Protein AF-A0AA38LFW1-F1 (afdb_monomer)

Foldseek 3Di:
DDPQFDPDADDPGPDPDDDDPDDDPPDDDDDDHDDDDDPPPDDPPPPPDDDDDDDDDD

Solvent-accessible surface area (backbone atoms only — not comparable to full-atom values): 4665 Å² total; per-residue (Å²): 126,60,93,89,41,58,90,76,69,62,89,94,42,73,52,91,78,82,88,72,97,72,84,57,96,84,66,81,84,89,85,88,82,77,85,76,82,74,88,78,84,80,59,99,83,65,74,89,72,83,79,87,86,86,83,88,87,131

Secondary structure (DSSP, 8-state):
--TTS-SS--SS-S-S----S---TT---------PPPS--S-TTSGGG---------

Radius of gyration: 15.65 Å; Cα contacts (8 Å, |Δi|>4): 15; chains: 1;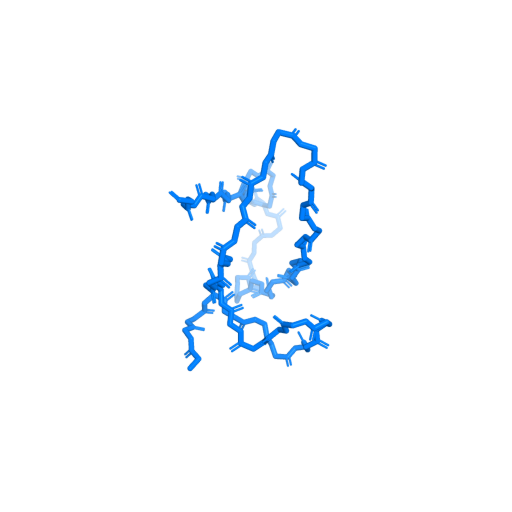 bounding box: 32×27×39 Å

pLDDT: mean 84.58, std 16.63, range [47.06, 97.44]

InterPro domains:
  IPR037364 Protein transport protein Sec23 [PTHR11141] (1-58)

Organism: Taxus chinensis (NCBI:txid29808)

Structure (mmCIF, N/CA/C/O backbone):
data_AF-A0AA38LFW1-F1
#
_entry.id   AF-A0AA38LFW1-F1
#
loop_
_atom_site.group_PDB
_atom_site.id
_atom_site.type_symbol
_atom_site.label_atom_id
_atom_site.label_alt_id
_atom_site.label_comp_id
_atom_site.label_asym_id
_atom_site.label_entity_id
_atom_site.label_seq_id
_atom_site.pdbx_PDB_ins_code
_atom_site.Cartn_x
_atom_site.Cartn_y
_atom_site.Cartn_z
_atom_site.occupancy
_atom_site.B_iso_or_equiv
_atom_site.auth_seq_id
_atom_site.auth_comp_id
_atom_site.auth_asym_id
_atom_site.auth_atom_id
_atom_site.pdbx_PDB_model_num
ATOM 1 N N . LYS A 1 1 ? 0.156 -11.687 8.518 1.00 68.75 1 LYS A N 1
ATOM 2 C CA . LYS A 1 1 ? -0.609 -10.433 8.356 1.00 68.75 1 LYS A CA 1
ATOM 3 C C . LYS A 1 1 ? -0.338 -9.548 9.574 1.00 68.75 1 LYS A C 1
ATOM 5 O O . LYS A 1 1 ? -0.500 -10.043 10.680 1.00 68.75 1 LYS A O 1
ATOM 10 N N . GLY A 1 2 ? 0.169 -8.325 9.390 1.00 83.31 2 GLY A N 1
ATOM 11 C CA . GLY A 1 2 ? 0.402 -7.380 10.496 1.00 83.31 2 GLY A CA 1
ATOM 12 C C . GLY A 1 2 ? -0.884 -6.665 10.926 1.00 83.31 2 GLY A C 1
ATOM 13 O O . GLY A 1 2 ? -1.861 -6.685 10.182 1.00 83.31 2 GLY A O 1
ATOM 14 N N . GLN A 1 3 ? -0.873 -6.012 12.094 1.00 86.75 3 GLN A N 1
ATOM 15 C CA . GLN A 1 3 ? -2.042 -5.307 12.658 1.00 86.75 3 GLN A CA 1
ATOM 16 C C . GLN A 1 3 ? -2.632 -4.241 11.720 1.00 86.75 3 GLN A C 1
ATOM 18 O O . GLN A 1 3 ? -3.832 -4.009 11.738 1.00 86.75 3 GLN A O 1
ATOM 23 N N . ALA A 1 4 ? -1.802 -3.622 10.877 1.00 91.19 4 ALA A N 1
ATOM 24 C CA . ALA A 1 4 ? -2.221 -2.571 9.949 1.00 91.19 4 ALA A CA 1
ATOM 25 C C . ALA A 1 4 ? -2.820 -3.091 8.626 1.00 91.19 4 ALA A C 1
ATOM 27 O O . ALA A 1 4 ? -3.134 -2.302 7.740 1.00 91.19 4 ALA A O 1
ATOM 28 N N . CYS A 1 5 ? -2.941 -4.406 8.442 1.00 94.56 5 CYS A N 1
ATOM 29 C CA . CYS A 1 5 ? -3.497 -4.962 7.216 1.00 94.56 5 CYS A CA 1
ATOM 30 C C . CYS A 1 5 ? -5.016 -5.158 7.359 1.00 94.56 5 CYS A C 1
ATOM 32 O O . CYS A 1 5 ? -5.471 -5.791 8.310 1.00 94.56 5 CYS A O 1
ATOM 34 N N . ALA A 1 6 ? -5.797 -4.648 6.407 1.00 94.19 6 ALA A N 1
ATOM 35 C CA . ALA A 1 6 ? -7.254 -4.784 6.403 1.00 94.19 6 ALA A CA 1
ATOM 36 C C . ALA A 1 6 ? -7.704 -6.230 6.128 1.00 94.19 6 ALA A C 1
ATOM 38 O O . ALA A 1 6 ? -6.987 -7.016 5.500 1.00 94.19 6 ALA A O 1
ATOM 39 N N . ASP A 1 7 ? -8.875 -6.618 6.637 1.00 92.56 7 ASP A N 1
ATOM 40 C CA . ASP A 1 7 ? -9.511 -7.901 6.289 1.00 92.56 7 ASP A CA 1
ATOM 41 C C . ASP A 1 7 ? -10.058 -7.885 4.859 1.00 92.56 7 ASP A C 1
ATOM 43 O O . ASP A 1 7 ? -9.936 -8.874 4.136 1.00 92.56 7 ASP A O 1
ATOM 47 N N . THR A 1 8 ? -10.574 -6.737 4.418 1.00 94.56 8 THR A N 1
ATOM 48 C CA . THR A 1 8 ? -10.976 -6.515 3.028 1.00 94.56 8 THR A CA 1
ATOM 49 C C . THR A 1 8 ? -9.742 -6.391 2.133 1.00 94.56 8 THR A C 1
ATOM 51 O O . THR A 1 8 ? -8.914 -5.496 2.306 1.00 94.56 8 THR A O 1
ATOM 54 N N . VAL A 1 9 ? -9.619 -7.281 1.146 1.00 95.88 9 VAL A N 1
ATOM 55 C CA . VAL A 1 9 ? -8.493 -7.304 0.199 1.00 95.88 9 VAL A CA 1
ATOM 56 C C . VAL A 1 9 ? -8.878 -6.585 -1.095 1.00 95.88 9 VAL A C 1
ATOM 58 O O . VAL A 1 9 ? -9.839 -6.966 -1.758 1.00 95.88 9 VAL A O 1
ATOM 61 N N . ILE A 1 10 ? -8.092 -5.576 -1.482 1.00 96.75 10 ILE A N 1
ATOM 62 C CA . ILE A 1 10 ? -8.220 -4.854 -2.758 1.00 96.75 10 ILE A CA 1
ATOM 63 C C . ILE A 1 10 ? -6.894 -4.970 -3.520 1.00 96.75 10 ILE A C 1
ATOM 65 O O . ILE A 1 10 ? -5.834 -4.662 -2.975 1.00 96.75 10 ILE A O 1
ATOM 69 N N . GLY A 1 11 ? -6.941 -5.407 -4.784 1.00 96.69 11 GLY A N 1
ATOM 70 C CA . GLY A 1 11 ? -5.754 -5.539 -5.639 1.00 96.69 11 GLY A CA 1
ATOM 71 C C . GLY A 1 11 ? -4.700 -6.496 -5.066 1.00 96.69 11 GLY A C 1
ATOM 72 O O . GLY A 1 11 ? -5.026 -7.595 -4.620 1.00 96.69 11 GLY A O 1
ATOM 73 N N . GLN A 1 12 ? -3.429 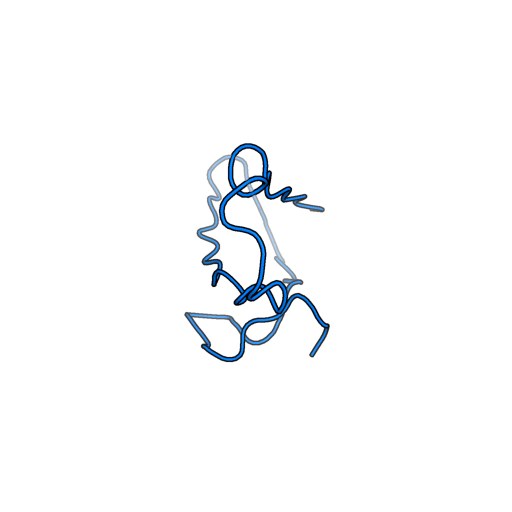-6.076 -5.068 1.00 96.25 12 GLN A N 1
ATOM 74 C CA . GLN A 1 12 ? -2.316 -6.802 -4.435 1.00 96.25 12 GLN A CA 1
ATOM 75 C C . GLN A 1 12 ? -2.318 -6.585 -2.908 1.00 96.25 12 GLN A C 1
ATOM 77 O O . GLN A 1 12 ? -1.388 -6.007 -2.360 1.00 96.25 12 GLN A O 1
ATOM 82 N N . GLY A 1 13 ? -3.397 -6.973 -2.225 1.00 95.62 13 GLY A N 1
ATOM 83 C CA . GLY A 1 13 ? -3.588 -6.727 -0.791 1.00 95.62 13 GLY A CA 1
ATOM 84 C C . GLY A 1 13 ? -3.036 -7.830 0.122 1.00 95.62 13 GLY A C 1
ATOM 85 O O . GLY A 1 13 ? -2.102 -8.548 -0.224 1.00 95.62 13 GLY A O 1
ATOM 86 N N . ASN A 1 14 ? -3.615 -7.952 1.324 1.00 94.75 14 ASN A N 1
ATOM 87 C CA . ASN A 1 14 ? -3.157 -8.850 2.403 1.00 94.75 14 ASN A CA 1
ATOM 88 C C . ASN A 1 14 ? -1.690 -8.620 2.851 1.00 94.75 14 ASN A C 1
ATOM 90 O O . ASN A 1 14 ? -1.059 -9.465 3.489 1.00 94.75 14 ASN A O 1
ATOM 94 N N . THR A 1 15 ? -1.146 -7.450 2.525 1.00 96.06 15 THR A N 1
ATOM 95 C CA . THR A 1 15 ? 0.179 -6.977 2.920 1.00 96.06 15 THR A CA 1
ATOM 96 C C . THR A 1 15 ? 0.144 -5.460 3.105 1.00 96.06 15 THR A C 1
ATOM 98 O O . THR A 1 15 ? -0.753 -4.786 2.601 1.00 96.06 15 THR A O 1
ATOM 101 N N . THR A 1 16 ? 1.113 -4.931 3.844 1.00 95.88 16 THR A N 1
ATOM 102 C CA . THR A 1 16 ? 1.416 -3.491 3.945 1.00 95.88 16 THR A CA 1
ATOM 103 C C . THR A 1 16 ? 2.814 -3.184 3.399 1.00 95.88 16 THR A C 1
ATOM 105 O O . THR A 1 16 ? 3.362 -2.110 3.631 1.00 95.88 16 THR A O 1
ATOM 108 N N . SER A 1 17 ? 3.432 -4.155 2.725 1.00 96.19 17 SER A N 1
ATOM 109 C CA . SER A 1 17 ? 4.777 -4.061 2.166 1.00 96.19 17 SER A CA 1
ATOM 110 C C . SER A 1 17 ? 4.810 -4.743 0.805 1.00 96.19 17 SER A C 1
ATOM 112 O O . SER A 1 17 ? 4.394 -5.897 0.668 1.00 96.19 17 SER A O 1
ATOM 114 N N . TRP A 1 18 ? 5.330 -4.028 -0.190 1.00 95.94 18 TRP A N 1
ATOM 115 C CA . TRP A 1 18 ? 5.425 -4.484 -1.573 1.00 95.94 18 TRP A CA 1
ATOM 116 C C . TRP A 1 18 ? 6.861 -4.381 -2.057 1.00 95.94 18 TRP A C 1
ATOM 118 O O . TRP A 1 18 ? 7.565 -3.421 -1.751 1.00 95.94 18 TRP A O 1
ATOM 128 N N . LYS A 1 19 ? 7.288 -5.370 -2.842 1.00 96.06 19 LYS A N 1
ATOM 129 C CA . LYS A 1 19 ? 8.561 -5.320 -3.554 1.00 96.06 19 LYS A CA 1
ATOM 130 C C . LYS A 1 19 ? 8.306 -4.842 -4.975 1.00 96.06 19 LYS A C 1
ATOM 132 O O . LYS A 1 19 ? 7.602 -5.510 -5.727 1.00 96.06 19 LYS A O 1
ATOM 137 N N . MET A 1 20 ? 8.942 -3.738 -5.348 1.00 95.00 20 MET A N 1
ATOM 138 C CA . MET A 1 20 ? 8.935 -3.230 -6.716 1.00 95.00 20 MET A CA 1
ATOM 139 C C . MET A 1 20 ? 10.312 -3.477 -7.333 1.00 95.00 20 MET A C 1
ATOM 141 O O . MET A 1 20 ? 11.318 -2.997 -6.820 1.00 95.00 20 MET A O 1
ATOM 145 N N . CYS A 1 21 ? 10.377 -4.273 -8.404 1.00 93.44 21 CYS A N 1
ATOM 146 C CA . CYS A 1 21 ? 11.649 -4.615 -9.061 1.00 93.44 21 CYS A CA 1
ATOM 147 C C . CYS A 1 21 ? 12.248 -3.442 -9.855 1.00 93.44 21 CYS A C 1
ATOM 149 O O . CYS A 1 21 ? 13.440 -3.448 -10.144 1.00 93.44 21 CYS A O 1
ATOM 151 N N . GLY A 1 22 ? 11.426 -2.451 -10.195 1.00 94.81 22 GLY A N 1
ATOM 152 C CA . GLY A 1 22 ? 11.829 -1.201 -10.820 1.00 94.81 22 GLY A CA 1
ATOM 153 C C . GLY A 1 22 ? 10.785 -0.130 -10.532 1.00 94.81 22 GLY A C 1
ATOM 154 O O . GLY A 1 22 ? 9.587 -0.411 -10.550 1.00 94.81 22 GLY A O 1
ATOM 155 N N . LEU A 1 23 ? 11.256 1.075 -10.234 1.00 95.44 23 LEU A N 1
ATOM 156 C CA . LEU A 1 23 ? 10.453 2.276 -10.046 1.00 95.44 23 LEU A CA 1
ATOM 157 C C . LEU A 1 23 ? 11.149 3.410 -10.790 1.00 95.44 23 LEU A C 1
ATOM 159 O O . LEU A 1 23 ? 12.377 3.510 -10.768 1.00 95.44 23 LEU A O 1
ATOM 163 N N . ASP A 1 24 ? 10.367 4.263 -11.432 1.00 95.88 24 ASP A N 1
ATOM 164 C CA . ASP A 1 24 ? 10.847 5.493 -12.048 1.00 95.88 24 ASP A CA 1
ATOM 165 C C . ASP A 1 24 ? 10.014 6.695 -11.579 1.00 95.88 24 ASP A C 1
ATOM 167 O O . ASP A 1 24 ? 9.050 6.562 -10.825 1.00 95.88 24 ASP A O 1
ATOM 171 N N . LYS A 1 25 ? 10.376 7.892 -12.047 1.00 96.06 25 LYS A N 1
ATOM 172 C CA . LYS A 1 25 ? 9.683 9.142 -11.695 1.00 96.06 25 LYS A CA 1
ATOM 173 C C . LYS A 1 25 ? 8.229 9.227 -12.182 1.00 96.06 25 LYS A C 1
ATOM 175 O O . LYS A 1 25 ? 7.515 10.129 -11.760 1.00 96.06 25 LYS A O 1
ATOM 180 N N . ASN A 1 26 ? 7.815 8.348 -13.094 1.00 97.44 26 ASN A N 1
ATOM 181 C CA . ASN A 1 26 ? 6.458 8.312 -13.636 1.00 97.44 26 ASN A CA 1
ATOM 182 C C . ASN A 1 26 ? 5.601 7.246 -12.938 1.00 97.44 26 ASN A C 1
ATOM 184 O O . ASN A 1 26 ? 4.398 7.157 -13.188 1.00 97.44 26 ASN A O 1
ATOM 188 N N . THR A 1 27 ? 6.201 6.435 -12.065 1.00 96.12 27 THR A N 1
ATOM 189 C CA . THR A 1 27 ? 5.496 5.374 -11.362 1.00 96.12 27 THR A CA 1
ATOM 190 C C . THR A 1 27 ? 4.638 5.966 -10.247 1.00 96.12 27 THR A C 1
ATOM 192 O O . THR A 1 27 ? 5.138 6.626 -9.341 1.00 96.12 27 THR A O 1
ATOM 195 N N . SER A 1 28 ? 3.332 5.706 -10.302 1.00 96.06 28 SER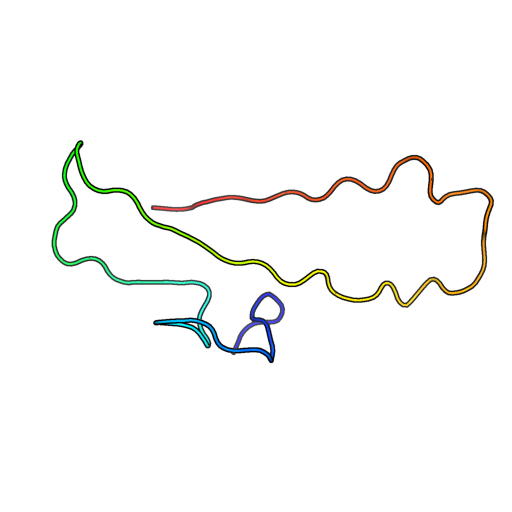 A N 1
ATOM 196 C CA . SER A 1 28 ? 2.364 6.096 -9.273 1.00 96.06 28 SER A CA 1
ATOM 197 C C . SER A 1 28 ? 1.675 4.855 -8.719 1.00 96.06 28 SER A C 1
ATOM 199 O O . SER A 1 28 ? 1.288 3.967 -9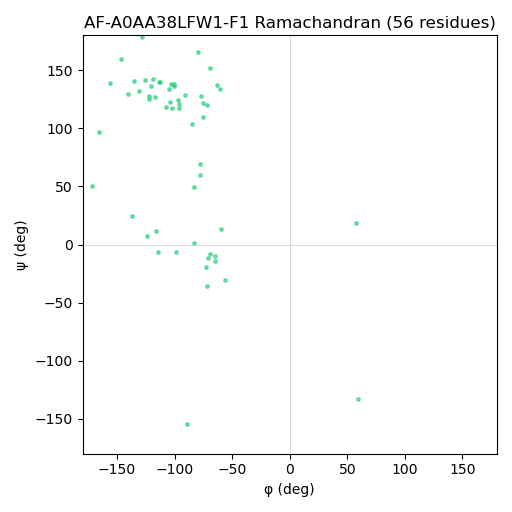.478 1.00 96.06 28 SER A O 1
ATOM 201 N N . LEU A 1 29 ? 1.514 4.796 -7.398 1.00 95.69 29 LEU A N 1
ATOM 202 C CA . LEU A 1 29 ? 0.846 3.695 -6.708 1.00 95.69 29 LEU A CA 1
ATOM 203 C C . LEU A 1 29 ? -0.461 4.187 -6.089 1.00 95.69 29 LEU A C 1
ATOM 205 O O . LEU A 1 29 ? -0.517 5.270 -5.510 1.00 95.69 29 LEU A O 1
ATOM 209 N N . THR A 1 30 ? -1.505 3.367 -6.176 1.00 96.81 30 THR A N 1
ATOM 210 C CA . THR A 1 30 ? -2.777 3.599 -5.486 1.00 96.81 30 THR A CA 1
ATOM 211 C C . THR A 1 30 ? -2.862 2.669 -4.285 1.00 96.81 30 THR A C 1
ATOM 213 O O . THR A 1 30 ? -2.782 1.452 -4.439 1.00 96.81 30 THR A O 1
ATOM 216 N N . VAL A 1 31 ? -3.031 3.241 -3.091 1.00 96.50 31 VAL A N 1
ATOM 217 C CA . VAL A 1 31 ? -3.141 2.496 -1.830 1.00 96.50 31 VAL A CA 1
ATOM 218 C C . VAL A 1 31 ? -4.515 2.754 -1.224 1.00 96.50 31 VAL A C 1
ATOM 220 O O . VAL A 1 31 ? -4.920 3.905 -1.070 1.00 96.50 31 VAL A O 1
ATOM 223 N N . PHE A 1 32 ? -5.231 1.677 -0.903 1.00 96.75 32 PHE A N 1
ATOM 224 C CA . PHE A 1 32 ? -6.551 1.727 -0.279 1.00 96.75 32 PHE A CA 1
ATOM 225 C C . PHE A 1 32 ? -6.426 1.464 1.220 1.00 96.75 32 PHE A C 1
ATOM 227 O O . PHE A 1 32 ? -5.712 0.551 1.633 1.00 96.75 32 PHE A O 1
ATOM 234 N N . PHE A 1 33 ? -7.144 2.250 2.018 1.00 94.81 33 PHE A N 1
ATOM 235 C CA . PHE A 1 33 ? -7.193 2.123 3.471 1.00 94.81 33 PHE A CA 1
ATOM 236 C C . PHE A 1 33 ? -8.625 1.831 3.901 1.00 94.81 33 PHE A C 1
ATOM 238 O O . PHE A 1 33 ? -9.566 2.391 3.341 1.00 94.81 33 PHE A O 1
ATOM 245 N N . ASP A 1 34 ? -8.765 0.976 4.907 1.00 92.12 34 ASP A N 1
ATOM 246 C CA . ASP A 1 34 ? -10.024 0.756 5.607 1.00 92.12 34 ASP A CA 1
ATOM 247 C C . ASP A 1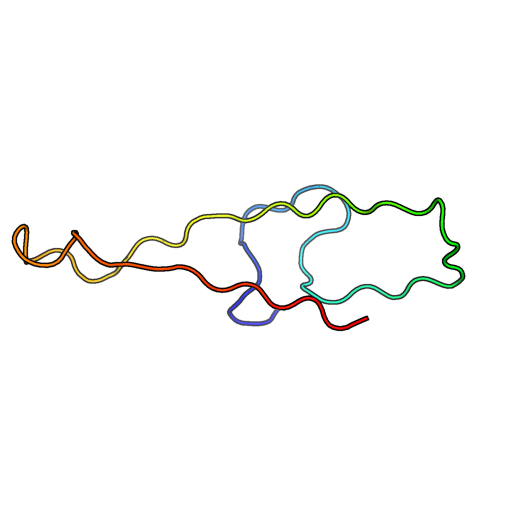 34 ? -9.968 1.481 6.957 1.00 92.12 34 ASP A C 1
ATOM 249 O O . ASP A 1 34 ? -8.927 1.478 7.625 1.00 92.12 34 ASP A O 1
ATOM 253 N N . ILE A 1 35 ? -11.062 2.134 7.348 1.00 88.81 35 ILE A N 1
ATOM 254 C CA . ILE 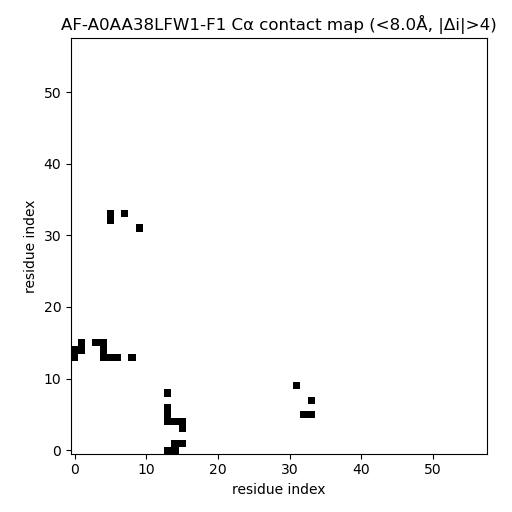A 1 35 ? -11.132 2.839 8.629 1.00 88.81 35 ILE A CA 1
ATOM 255 C C . ILE A 1 35 ? -11.525 1.824 9.693 1.00 88.81 35 ILE A C 1
ATOM 257 O O . ILE A 1 35 ? -12.687 1.436 9.805 1.00 88.81 35 ILE A O 1
ATOM 261 N N . ALA A 1 36 ? -10.545 1.407 10.494 1.00 85.56 36 ALA A N 1
ATOM 262 C CA . ALA A 1 36 ? -10.802 0.501 11.601 1.00 85.56 36 ALA A CA 1
ATOM 263 C C . ALA A 1 36 ? -11.784 1.144 12.605 1.00 85.56 36 ALA A C 1
ATOM 265 O O . ALA A 1 36 ? -11.607 2.311 12.979 1.00 85.56 36 ALA A O 1
ATOM 266 N N . PRO A 1 37 ? -12.812 0.409 13.064 1.00 76.31 37 PRO A N 1
ATOM 267 C CA . PRO A 1 37 ? -13.750 0.922 14.050 1.00 76.31 37 PRO A CA 1
ATOM 268 C C . PRO A 1 37 ? -13.026 1.228 15.366 1.00 76.31 37 PRO A C 1
ATOM 270 O O . PRO A 1 37 ? -12.194 0.452 15.835 1.00 76.31 37 PRO A O 1
ATOM 273 N N . SER A 1 38 ? -13.346 2.364 15.988 1.00 68.81 38 SER A N 1
ATOM 274 C CA . SER A 1 38 ? -12.810 2.692 17.310 1.00 68.81 38 SER A CA 1
ATOM 275 C C . SER A 1 38 ? -13.562 1.887 18.373 1.00 68.81 38 SER A C 1
ATOM 277 O O . SER A 1 38 ? -14.784 2.004 18.465 1.00 68.81 38 SER A O 1
ATOM 279 N N . GLU A 1 39 ? -12.861 1.161 19.248 1.00 60.69 39 GLU A N 1
ATOM 280 C CA . GLU A 1 39 ? -13.493 0.522 20.418 1.00 60.69 39 GLU A CA 1
ATOM 281 C C . GLU A 1 39 ? -14.055 1.538 21.435 1.00 60.69 39 GLU A C 1
ATOM 283 O O . GLU A 1 39 ? -14.795 1.171 22.348 1.00 60.69 39 GLU A O 1
ATOM 288 N N . ARG A 1 40 ? -13.757 2.840 21.285 1.00 56.72 40 ARG A N 1
ATOM 289 C CA . ARG A 1 40 ? -14.216 3.908 22.185 1.00 56.72 40 ARG A CA 1
ATOM 290 C C . ARG A 1 40 ? -15.672 4.288 21.899 1.00 56.72 40 ARG A C 1
ATOM 292 O O . ARG A 1 40 ? -15.987 5.386 21.450 1.00 56.72 40 ARG A O 1
ATOM 299 N N . SER A 1 41 ? -16.571 3.374 22.225 1.00 50.31 41 SER A N 1
ATOM 300 C CA . SER A 1 41 ? -18.020 3.562 22.181 1.00 50.31 41 SER A CA 1
ATOM 301 C C . SER A 1 41 ? -18.552 4.255 23.446 1.00 50.31 41 SER A C 1
ATOM 303 O O . SER A 1 41 ? -19.471 3.724 24.046 1.00 50.31 41 SER A O 1
ATOM 305 N N . SER A 1 42 ? -18.000 5.385 23.923 1.00 47.12 42 SER A N 1
ATOM 306 C CA . SER A 1 42 ? -18.628 6.110 25.060 1.00 47.12 42 SER A CA 1
ATOM 307 C C . SER A 1 42 ? -18.035 7.489 25.407 1.00 47.12 42 SER A C 1
ATOM 309 O O . SER A 1 42 ? -17.738 7.754 26.571 1.00 47.12 42 SER A O 1
ATOM 311 N N . SER A 1 43 ? -17.854 8.409 24.461 1.00 47.06 43 SER A N 1
ATOM 312 C CA . SER A 1 43 ? -17.882 9.841 24.819 1.00 47.06 43 SER A CA 1
ATOM 313 C C . SER A 1 43 ? -18.008 10.716 23.581 1.00 47.06 43 SER A C 1
ATOM 315 O O . SER A 1 43 ? -17.037 11.112 22.938 1.00 47.06 43 SER A O 1
ATOM 317 N N . THR A 1 44 ? -19.242 11.110 23.299 1.00 49.44 44 THR A N 1
ATOM 318 C CA . THR A 1 44 ? -19.655 12.129 22.322 1.00 49.44 44 THR A CA 1
ATOM 319 C C . THR A 1 44 ? -19.079 13.536 22.587 1.00 49.44 44 THR A C 1
ATOM 321 O O . THR A 1 44 ? -19.511 14.500 21.968 1.00 49.44 44 THR A O 1
ATOM 324 N N . LEU A 1 45 ? -18.074 13.670 23.463 1.00 49.12 45 LEU A N 1
ATOM 325 C CA . LEU A 1 45 ? -17.422 14.928 23.845 1.00 49.12 45 LEU A CA 1
ATOM 326 C 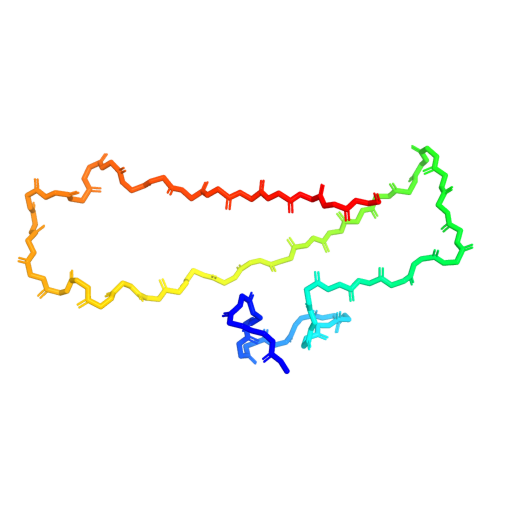C . LEU A 1 45 ? -15.936 15.017 23.426 1.00 49.12 45 LEU A C 1
ATOM 328 O O . LEU A 1 45 ? -15.346 16.082 23.564 1.00 49.12 45 LEU A O 1
ATOM 332 N N . GLN A 1 46 ? -15.317 13.947 22.895 1.00 50.84 46 GLN A N 1
ATOM 333 C CA . GLN A 1 46 ? -13.891 13.938 22.483 1.00 50.84 46 GLN A CA 1
ATOM 334 C C . GLN A 1 46 ? -13.638 13.540 21.017 1.00 50.84 46 GLN A C 1
ATOM 336 O O . GLN A 1 46 ? -12.490 13.407 20.596 1.00 50.84 46 GLN A O 1
ATOM 341 N N . ALA A 1 47 ? -14.686 13.379 20.205 1.00 54.91 47 ALA A N 1
ATOM 342 C CA . ALA A 1 47 ? -14.549 13.010 18.791 1.00 54.91 47 ALA A CA 1
ATOM 343 C C . ALA A 1 47 ? -13.933 14.117 17.903 1.00 5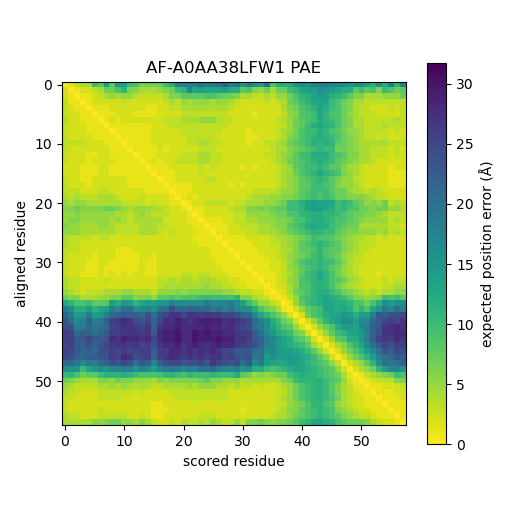4.91 47 ALA A C 1
ATOM 345 O O . ALA A 1 47 ? -13.606 13.860 16.751 1.00 54.91 47 ALA A O 1
ATOM 346 N N . GLY A 1 48 ? -13.746 15.335 18.424 1.00 55.69 48 GLY A N 1
ATOM 347 C CA . GLY A 1 48 ? -13.339 16.502 17.634 1.00 55.69 48 GLY A CA 1
ATOM 348 C C . GLY A 1 48 ? -11.895 16.516 17.116 1.00 55.69 48 GLY A C 1
ATOM 349 O O . GLY A 1 48 ? -11.598 17.358 16.283 1.00 55.69 48 GLY A O 1
ATOM 350 N N . ASN A 1 49 ? -11.007 15.618 17.573 1.00 63.75 49 ASN A N 1
ATOM 351 C CA . ASN A 1 49 ? -9.561 15.701 17.294 1.00 63.75 49 ASN A CA 1
ATOM 352 C C . ASN A 1 49 ? -8.883 14.361 16.929 1.00 63.75 49 ASN A C 1
ATOM 354 O O . ASN A 1 49 ? -7.679 14.208 17.131 1.00 63.75 49 ASN A O 1
ATOM 358 N N . GLN A 1 50 ? -9.606 13.364 16.405 1.00 73.81 50 GLN A N 1
ATOM 359 C CA . GLN A 1 50 ? -8.938 12.141 15.932 1.00 73.81 50 GLN 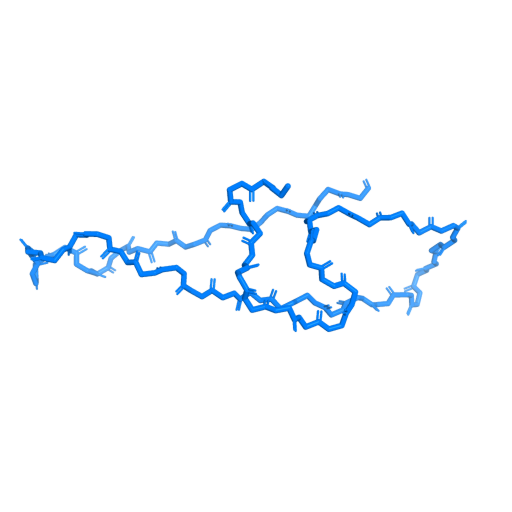A CA 1
ATOM 360 C C . GLN A 1 50 ? -8.234 12.395 14.592 1.00 73.81 50 GLN A C 1
ATOM 362 O O . GLN A 1 50 ? -8.879 12.586 13.566 1.00 73.81 50 GLN A O 1
ATOM 367 N N . GLN A 1 51 ? -6.900 12.406 14.619 1.00 82.94 51 GLN A N 1
ATOM 368 C CA . GLN A 1 51 ? -6.049 12.487 13.434 1.00 82.94 51 GLN A CA 1
ATOM 369 C C . GLN A 1 51 ? -5.517 11.096 13.078 1.00 82.94 51 GLN A C 1
ATOM 371 O O . GLN A 1 51 ? -5.094 10.345 13.957 1.00 82.94 51 GLN A O 1
ATOM 376 N N . PHE A 1 52 ? -5.512 10.774 11.785 1.00 85.62 52 PHE A N 1
ATOM 377 C CA . PHE A 1 52 ? -4.921 9.549 11.252 1.00 85.62 52 PHE A CA 1
ATOM 378 C C . PHE A 1 52 ? -3.598 9.888 10.567 1.00 85.62 52 PHE A C 1
ATOM 380 O O . PHE A 1 52 ? -3.524 10.837 9.788 1.00 85.62 52 PHE A O 1
ATOM 387 N N . PHE A 1 53 ? -2.558 9.109 10.854 1.00 91.38 53 PHE A N 1
ATOM 388 C CA . PHE A 1 53 ? -1.220 9.306 10.302 1.00 91.38 53 PHE A CA 1
ATOM 389 C C . PHE A 1 53 ? -0.852 8.138 9.392 1.00 91.38 53 PHE A C 1
ATOM 391 O O . PHE A 1 53 ? -1.135 6.983 9.708 1.00 91.38 53 PHE A O 1
ATOM 398 N N . ILE A 1 54 ? -0.206 8.445 8.268 1.00 93.81 54 ILE A N 1
ATOM 399 C CA . ILE A 1 54 ? 0.244 7.465 7.277 1.00 93.81 54 ILE A CA 1
ATOM 400 C C . ILE A 1 54 ? 1.707 7.770 6.960 1.00 93.81 54 ILE A C 1
ATOM 402 O O . ILE A 1 54 ? 2.056 8.919 6.694 1.00 93.81 54 ILE A O 1
ATOM 406 N N . GLN A 1 55 ? 2.553 6.740 6.968 1.00 96.31 55 GLN A N 1
ATOM 407 C CA . GLN A 1 55 ? 3.945 6.830 6.539 1.00 96.31 55 GLN A CA 1
ATOM 408 C C . GLN A 1 55 ? 4.192 5.831 5.412 1.00 96.31 55 GLN A C 1
ATOM 410 O O . GLN A 1 55 ? 3.969 4.632 5.576 1.00 96.31 55 GLN A O 1
ATOM 415 N N . PHE A 1 56 ? 4.702 6.325 4.286 1.00 95.56 56 PHE A N 1
ATOM 416 C CA . PHE A 1 56 ? 5.224 5.484 3.216 1.00 95.56 56 PHE A CA 1
ATOM 417 C C . PHE A 1 56 ? 6.736 5.357 3.385 1.00 95.56 56 PHE A C 1
ATOM 419 O O . PHE A 1 56 ? 7.453 6.352 3.323 1.00 95.56 56 PHE A O 1
ATOM 426 N N . GLN A 1 57 ? 7.213 4.133 3.604 1.00 95.31 57 GLN A N 1
ATOM 427 C CA . GLN A 1 57 ? 8.634 3.810 3.534 1.00 95.31 57 GLN A CA 1
ATOM 428 C C . GLN A 1 57 ? 8.882 3.108 2.203 1.00 95.31 57 GLN A C 1
ATOM 430 O O . GLN A 1 57 ? 8.307 2.047 1.956 1.00 95.31 57 GLN A O 1
ATOM 435 N N . THR A 1 58 ? 9.701 3.732 1.358 1.00 90.88 58 THR A N 1
ATOM 436 C CA . THR A 1 58 ? 10.100 3.203 0.045 1.00 90.88 58 THR A CA 1
ATOM 437 C C . THR A 1 58 ? 11.586 2.886 0.059 1.00 90.88 58 THR A C 1
ATOM 439 O O . THR A 1 58 ? 12.306 3.563 0.835 1.00 90.88 58 THR A O 1
#

Sequence (58 aa):
KGQACADTVIGQGNTTSWKMCGLDKNTSLTVFFDIAPSERSSSTLQAGNQQFFIQFQT

Mean predicted aligned error: 7.16 Å